Protein AF-A0A7W1NJR3-F1 (afdb_monomer)

Foldseek 3Di:
DFLVVLCQQLVHDSVVQLVLCVLQVVQADCQQPQPPHPTRDGDLSNSQLVVLVSVCVVVVHDSVVSNVCVVVVNTDLPGDCSQVPDPVSVVSNVVSVVVVVVVVVVVVVVVVVVVVVVVVVVVVVVVVVVVVVVVVVVVVVVVVVVVVVVVVVVVVVD

Radius of gyration: 32.8 Å; Cα contacts (8 Å, |Δi|>4): 112; chains: 1; bounding box: 64×31×103 Å

Secondary structure (DSSP, 8-state):
-BHHHHHHHTT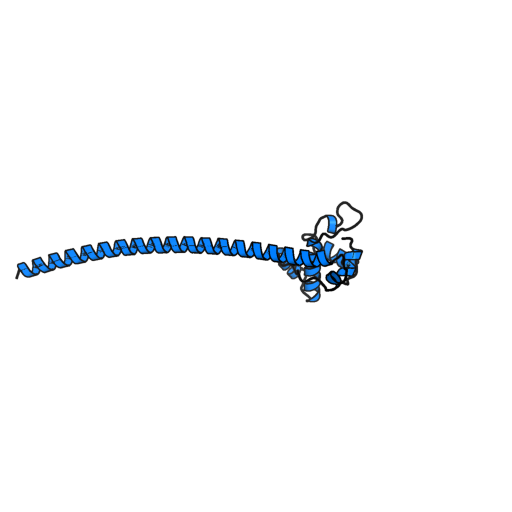S-HHHHHHHHHHTGGGS-HHHHTTTSSS-B--HHHHHHHHHHHHHHHTT--HHHHHHHHHTT-------GGGTSSTTTHHHHHHHHHHHHHHHHHHHHHHHHHHHHHHHHHHHHHHHHHHHHHHHHHHHHHHHHHHHHHHHHHHHT-

pLDDT: mean 89.85, std 10.22, range [53.59, 98.5]

Sequence (158 aa):
MKTGRVAKLFARDPKTIIKWTDTFEDFFTEEAKGVGGNQRFYSMDDLITLNTIRTLTGNRETEAVIINKLQSGYRETSLPPEFTALEGDKAIAVYAEMSQMKAEITSLREQLTNTASIVDKKDSEISGLNREIAQLNREIGKWQAMYEMLKEQNDEDK

Solvent-accessible surface area (backbone atoms only — not comparable to full-atom values): 8733 Å² total; per-residue (Å²): 77,47,53,70,57,54,15,59,46,66,76,47,55,48,67,57,53,52,49,52,47,66,76,50,41,94,72,46,54,56,44,43,71,26,62,96,49,99,60,38,36,37,55,71,69,38,49,33,48,47,42,29,52,52,54,42,51,71,71,68,52,52,70,70,57,52,50,52,39,51,72,74,63,59,69,43,59,84,71,58,69,59,38,64,72,39,91,86,33,42,63,54,54,52,46,37,52,51,52,50,53,52,52,52,53,51,53,51,51,53,52,49,53,54,50,52,54,51,48,56,51,49,56,52,49,52,54,50,52,52,52,50,51,56,49,51,54,52,51,50,52,52,53,51,53,53,50,52,54,54,50,51,53,64,62,72,77,108

Mean predicted aligned error: 9.92 Å

Structure (mmCIF, N/CA/C/O backbone):
data_AF-A0A7W1NJR3-F1
#
_entry.id   AF-A0A7W1NJR3-F1
#
loop_
_atom_site.group_PDB
_atom_site.id
_atom_site.type_symbol
_atom_site.label_atom_id
_atom_site.label_alt_id
_atom_site.label_comp_id
_atom_site.label_asym_id
_atom_site.label_entity_id
_atom_site.label_seq_id
_atom_site.pdbx_PDB_ins_code
_atom_site.Cartn_x
_atom_site.Cartn_y
_atom_site.Cartn_z
_atom_site.occupancy
_atom_site.B_iso_or_equiv
_atom_site.auth_seq_id
_atom_site.auth_comp_id
_atom_site.auth_asym_id
_atom_site.auth_atom_id
_atom_site.pdbx_PDB_model_num
ATOM 1 N N . MET A 1 1 ? 8.856 1.993 -24.013 1.00 88.31 1 MET A N 1
ATOM 2 C CA . MET A 1 1 ? 10.178 2.507 -24.444 1.00 88.31 1 MET A CA 1
ATOM 3 C C . MET A 1 1 ? 11.082 1.368 -24.879 1.00 88.31 1 MET A C 1
ATOM 5 O O . MET A 1 1 ? 11.031 0.314 -24.276 1.00 88.31 1 MET A O 1
ATOM 9 N N . LYS A 1 2 ? 11.917 1.557 -25.908 1.00 92.75 2 LYS A N 1
ATOM 10 C CA . LYS A 1 2 ? 12.850 0.509 -26.366 1.00 92.75 2 LYS A CA 1
ATOM 11 C C . LYS A 1 2 ? 14.041 0.361 -25.416 1.00 92.75 2 LYS A C 1
ATOM 13 O O . LYS A 1 2 ? 14.503 1.371 -24.881 1.00 92.75 2 LYS A O 1
ATOM 18 N N . THR A 1 3 ? 14.608 -0.845 -25.314 1.00 94.06 3 THR A N 1
ATOM 19 C CA . THR A 1 3 ? 15.773 -1.164 -24.456 1.00 94.06 3 THR A CA 1
ATOM 20 C C . THR A 1 3 ? 16.901 -0.139 -24.555 1.00 94.06 3 THR A C 1
ATOM 22 O O . THR A 1 3 ? 17.401 0.323 -23.539 1.00 94.06 3 THR A O 1
ATOM 25 N N . GLY A 1 4 ? 17.279 0.276 -25.769 1.00 91.50 4 GLY A N 1
ATOM 26 C CA . GLY A 1 4 ? 18.381 1.225 -25.963 1.00 91.50 4 GLY A CA 1
ATOM 27 C C . GLY A 1 4 ? 18.125 2.616 -25.371 1.00 91.50 4 GLY A C 1
ATOM 28 O O . GLY A 1 4 ? 19.063 3.267 -24.924 1.00 91.50 4 GLY A O 1
ATOM 29 N N . ARG A 1 5 ? 16.866 3.075 -25.328 1.00 89.62 5 ARG A N 1
ATOM 30 C CA . ARG A 1 5 ? 16.507 4.345 -24.674 1.00 89.62 5 ARG A CA 1
ATOM 31 C C . ARG A 1 5 ? 16.511 4.193 -23.156 1.00 89.62 5 ARG A C 1
ATOM 33 O O . ARG A 1 5 ? 17.077 5.035 -22.474 1.00 89.62 5 ARG A O 1
ATOM 40 N N . VAL A 1 6 ? 15.942 3.100 -22.652 1.00 91.81 6 VAL A N 1
ATOM 41 C CA . VAL A 1 6 ? 15.922 2.775 -21.216 1.00 91.81 6 VAL A CA 1
ATOM 42 C C . VAL A 1 6 ? 17.341 2.680 -20.653 1.00 91.81 6 VAL A C 1
ATOM 44 O O . VAL A 1 6 ? 17.650 3.290 -19.638 1.00 91.81 6 VAL A O 1
ATOM 47 N N . ALA A 1 7 ? 18.232 1.995 -21.365 1.00 93.62 7 ALA A N 1
ATOM 48 C CA . ALA A 1 7 ? 19.644 1.874 -21.022 1.00 93.62 7 ALA A CA 1
ATOM 49 C C . ALA A 1 7 ? 20.337 3.242 -20.875 1.00 93.62 7 ALA A C 1
ATOM 51 O O . ALA A 1 7 ? 21.038 3.476 -19.893 1.00 93.62 7 ALA A O 1
ATOM 52 N N . LYS A 1 8 ? 20.079 4.175 -21.806 1.00 90.75 8 LYS A N 1
ATOM 53 C CA . LYS A 1 8 ? 20.594 5.553 -21.730 1.00 90.75 8 LYS A CA 1
ATOM 54 C C . LYS A 1 8 ? 20.063 6.298 -20.506 1.00 90.75 8 LYS A C 1
ATOM 56 O O . LYS A 1 8 ? 20.859 6.888 -19.789 1.00 90.75 8 LYS A O 1
ATOM 61 N N . LEU A 1 9 ? 18.753 6.233 -20.260 1.00 88.25 9 LEU A N 1
ATOM 62 C CA . LEU A 1 9 ? 18.109 6.903 -19.124 1.00 88.25 9 LEU A CA 1
ATOM 63 C C . LEU A 1 9 ? 18.610 6.383 -17.769 1.00 88.25 9 LEU A C 1
ATOM 65 O O . LEU A 1 9 ? 18.698 7.139 -16.814 1.00 88.25 9 LEU A O 1
ATOM 69 N N . PHE A 1 10 ? 18.982 5.107 -17.678 1.00 90.94 10 PHE A N 1
ATOM 70 C CA . PHE A 1 10 ? 19.556 4.536 -16.457 1.00 90.94 10 PHE A CA 1
ATOM 71 C C . PHE A 1 10 ? 21.087 4.581 -16.397 1.00 90.94 10 PHE A C 1
ATOM 73 O O . PHE A 1 10 ? 21.660 4.069 -15.432 1.00 90.94 10 PHE A O 1
ATOM 80 N N . ALA A 1 11 ? 21.756 5.146 -17.409 1.00 91.38 11 ALA A N 1
ATOM 81 C CA . ALA A 1 11 ? 23.211 5.100 -17.565 1.00 91.38 11 ALA A CA 1
ATOM 82 C C . ALA A 1 11 ? 23.773 3.671 -17.381 1.00 91.38 11 ALA A C 1
ATOM 84 O O . ALA A 1 11 ? 24.696 3.415 -16.596 1.00 91.38 11 ALA A O 1
ATOM 85 N N . ARG A 1 12 ? 23.161 2.698 -18.066 1.00 93.94 12 ARG A N 1
ATOM 86 C CA . ARG A 1 12 ? 23.533 1.274 -18.035 1.00 93.94 12 ARG A CA 1
ATOM 87 C C . ARG A 1 12 ? 23.652 0.704 -19.440 1.00 93.94 12 ARG A C 1
ATOM 89 O O . ARG A 1 12 ? 23.109 1.245 -20.396 1.00 93.94 12 ARG A O 1
ATOM 96 N N . ASP A 1 13 ? 24.360 -0.415 -19.551 1.00 96.06 13 ASP A N 1
ATOM 97 C CA . ASP A 1 13 ? 24.433 -1.160 -20.803 1.00 96.06 13 ASP A CA 1
ATOM 98 C C . ASP A 1 13 ? 23.070 -1.814 -21.121 1.00 96.06 13 ASP A C 1
ATOM 100 O O . ASP A 1 13 ? 22.415 -2.329 -20.205 1.00 96.06 13 ASP A O 1
ATOM 104 N N . PRO A 1 14 ? 22.625 -1.843 -22.392 1.00 96.31 14 PRO A N 1
ATOM 105 C CA . PRO A 1 14 ? 21.394 -2.529 -22.782 1.00 96.31 14 PRO A CA 1
ATOM 106 C C . PRO A 1 14 ? 21.328 -3.996 -22.340 1.00 96.31 14 PRO A C 1
ATOM 108 O O . PRO A 1 14 ? 20.248 -4.471 -21.994 1.00 96.31 14 PRO A O 1
ATOM 111 N N . LYS A 1 15 ? 22.462 -4.708 -22.301 1.00 96.62 15 LYS A N 1
ATOM 112 C CA . LYS A 1 15 ? 22.532 -6.090 -21.809 1.00 96.62 15 LYS A CA 1
ATOM 113 C C . LYS A 1 15 ? 22.231 -6.181 -20.321 1.00 96.62 15 LYS A C 1
ATOM 115 O O . LYS A 1 15 ? 21.639 -7.164 -19.899 1.00 96.62 15 LYS A O 1
ATOM 120 N N . THR A 1 16 ? 22.600 -5.172 -19.532 1.00 96.75 16 THR A N 1
ATOM 121 C CA . THR A 1 16 ? 22.265 -5.121 -18.103 1.00 96.75 16 THR A CA 1
ATOM 122 C C . THR A 1 16 ? 20.764 -4.981 -17.903 1.00 96.75 16 THR A C 1
ATOM 124 O O . THR A 1 16 ? 20.206 -5.682 -17.068 1.00 96.75 16 THR A O 1
ATOM 127 N N . ILE A 1 17 ? 20.110 -4.125 -18.697 1.00 97.38 17 ILE A N 1
ATOM 128 C CA . ILE A 1 17 ? 18.650 -3.974 -18.654 1.00 97.38 17 ILE A CA 1
ATOM 129 C C . ILE A 1 17 ? 17.975 -5.304 -18.994 1.00 97.38 17 ILE A C 1
ATOM 131 O O . ILE A 1 17 ? 17.160 -5.773 -18.213 1.00 97.38 17 ILE A O 1
ATOM 135 N N . ILE A 1 18 ? 18.381 -5.948 -20.095 1.00 96.31 18 ILE A N 1
ATOM 136 C CA . ILE A 1 18 ? 17.841 -7.256 -20.504 1.00 96.31 18 ILE A CA 1
ATOM 137 C C . ILE A 1 18 ? 18.068 -8.302 -19.412 1.00 96.31 18 ILE A C 1
ATOM 139 O O . ILE A 1 18 ? 17.129 -8.982 -19.023 1.00 96.31 18 ILE A O 1
ATOM 143 N N . LYS A 1 19 ? 19.290 -8.382 -18.871 1.00 97.31 19 LYS A N 1
ATOM 144 C CA . LYS A 1 19 ? 19.622 -9.324 -17.801 1.00 97.31 19 LYS A CA 1
ATOM 145 C C . LYS A 1 19 ? 18.703 -9.138 -16.599 1.00 97.31 19 LYS A C 1
ATOM 147 O O . LYS A 1 19 ? 18.173 -10.119 -16.105 1.00 97.31 19 LYS A O 1
ATOM 152 N N . TRP A 1 20 ? 18.512 -7.908 -16.127 1.00 97.69 20 TRP A N 1
ATOM 153 C CA . TRP A 1 20 ? 17.601 -7.654 -15.012 1.00 97.69 20 TRP A CA 1
ATOM 154 C C . TRP A 1 20 ? 16.161 -8.024 -15.352 1.00 97.69 20 TRP A C 1
ATOM 156 O O . TRP A 1 20 ? 15.493 -8.632 -14.528 1.00 97.69 20 TRP A O 1
ATOM 166 N N . THR A 1 21 ? 15.693 -7.713 -16.556 1.00 97.19 21 THR A N 1
ATOM 167 C CA . THR A 1 21 ? 14.345 -8.097 -16.982 1.00 97.19 21 THR A CA 1
ATOM 168 C C . THR A 1 21 ? 14.148 -9.606 -17.007 1.00 97.19 21 THR A C 1
ATOM 170 O O . THR A 1 21 ? 13.095 -10.065 -16.595 1.00 97.19 21 THR A O 1
ATOM 173 N N . ASP A 1 22 ? 15.157 -10.367 -17.423 1.00 96.50 22 ASP A N 1
ATOM 174 C CA . ASP A 1 22 ? 15.084 -11.831 -17.460 1.00 96.50 22 ASP A CA 1
ATOM 175 C C . ASP A 1 22 ? 15.235 -12.450 -16.062 1.00 96.50 22 ASP A C 1
ATOM 177 O O . ASP A 1 22 ? 14.571 -13.423 -15.736 1.00 96.50 22 ASP A O 1
ATOM 181 N N . THR A 1 23 ? 16.095 -11.887 -15.207 1.00 96.62 23 THR A N 1
ATOM 182 C CA . THR A 1 23 ? 16.281 -12.368 -13.826 1.00 96.62 23 THR A CA 1
ATOM 183 C C . THR A 1 23 ? 15.052 -12.112 -12.952 1.00 96.62 23 THR A C 1
ATOM 185 O O . THR A 1 23 ? 14.731 -12.918 -12.089 1.00 96.62 23 THR A O 1
ATOM 188 N N . PHE A 1 24 ? 14.360 -10.994 -13.165 1.00 97.06 24 PHE A N 1
ATOM 189 C CA . PHE A 1 24 ? 13.223 -10.562 -12.352 1.00 97.06 24 PHE A CA 1
ATOM 190 C C . PHE A 1 24 ? 11.916 -10.573 -13.162 1.00 97.06 24 PHE A C 1
ATOM 192 O O . PHE A 1 24 ? 11.073 -9.695 -12.979 1.00 97.06 24 PHE A O 1
ATOM 199 N N . GLU A 1 25 ? 11.763 -11.531 -14.081 1.00 96.19 25 GLU A N 1
ATOM 200 C CA . GLU A 1 25 ? 10.714 -11.538 -15.114 1.00 96.19 25 GLU A CA 1
ATOM 201 C C . GLU A 1 25 ? 9.279 -11.448 -14.575 1.00 96.19 25 GLU A C 1
ATOM 203 O O . GLU A 1 25 ? 8.435 -10.805 -15.199 1.00 96.19 25 GLU A O 1
ATOM 208 N N . ASP A 1 26 ? 9.021 -11.993 -13.384 1.00 95.94 26 ASP A N 1
ATOM 209 C CA . ASP A 1 26 ? 7.713 -11.958 -12.714 1.00 95.94 26 ASP A CA 1
ATOM 210 C C . ASP A 1 26 ? 7.197 -10.536 -12.442 1.00 95.94 26 ASP A C 1
ATOM 212 O O . ASP A 1 26 ? 6.001 -10.325 -12.239 1.00 95.94 26 ASP A O 1
ATOM 216 N N . PHE A 1 27 ? 8.090 -9.545 -12.428 1.00 96.50 27 PHE A N 1
ATOM 217 C CA . PHE A 1 27 ? 7.764 -8.150 -12.125 1.00 96.50 27 PHE A CA 1
ATOM 218 C C . PHE A 1 27 ? 7.684 -7.260 -13.370 1.00 96.50 27 PHE A C 1
ATOM 220 O O . PHE A 1 27 ? 7.576 -6.037 -13.232 1.00 96.50 27 PHE A O 1
ATOM 227 N N . PHE A 1 28 ? 7.759 -7.853 -14.565 1.00 96.62 28 PHE A N 1
ATOM 228 C CA . PHE A 1 28 ? 7.762 -7.152 -15.845 1.00 96.62 28 PHE A CA 1
ATOM 229 C C . PHE A 1 28 ? 6.574 -7.536 -16.725 1.00 96.62 28 PHE A C 1
ATOM 231 O O . PHE A 1 28 ? 6.095 -8.671 -16.721 1.00 96.62 28 PHE A O 1
ATOM 238 N N . THR A 1 29 ? 6.131 -6.577 -17.535 1.00 94.75 29 THR A N 1
ATOM 239 C CA . THR A 1 29 ? 5.117 -6.804 -18.574 1.00 94.75 29 THR A CA 1
ATOM 240 C C . THR A 1 29 ? 5.604 -7.784 -19.650 1.00 94.75 29 THR A C 1
ATOM 242 O O . THR A 1 29 ? 6.807 -7.943 -19.882 1.00 94.75 29 THR A O 1
ATOM 245 N N . GLU A 1 30 ? 4.677 -8.442 -20.353 1.00 94.25 30 GLU A N 1
ATOM 246 C CA . GLU A 1 30 ? 5.005 -9.355 -21.464 1.00 94.25 30 GLU A CA 1
ATOM 247 C C . GLU A 1 30 ? 5.806 -8.650 -22.570 1.00 94.25 30 GLU A C 1
ATOM 249 O O . GLU A 1 30 ? 6.765 -9.196 -23.125 1.00 94.25 30 GLU A O 1
ATOM 254 N N . GLU A 1 31 ? 5.481 -7.387 -22.836 1.00 93.62 31 GLU A N 1
ATOM 255 C CA . GLU A 1 31 ? 6.163 -6.546 -23.811 1.00 93.62 31 GLU A CA 1
ATOM 256 C C . GLU A 1 31 ? 7.605 -6.224 -23.396 1.00 93.62 31 GLU A C 1
ATOM 258 O O . GLU A 1 31 ? 8.505 -6.188 -24.247 1.00 93.62 31 GLU A O 1
ATOM 263 N N . ALA A 1 32 ? 7.859 -6.019 -22.100 1.00 95.06 32 ALA A N 1
ATOM 264 C CA . ALA A 1 32 ? 9.204 -5.806 -21.569 1.00 95.06 32 ALA A CA 1
ATOM 265 C C . ALA A 1 32 ? 10.044 -7.090 -21.635 1.00 95.06 32 ALA A C 1
ATOM 267 O O . ALA A 1 32 ? 11.237 -7.039 -21.957 1.00 95.06 32 ALA A O 1
ATOM 268 N N . LYS A 1 33 ? 9.412 -8.247 -21.423 1.00 94.81 33 LYS A N 1
ATOM 269 C CA . LYS A 1 33 ? 10.022 -9.571 -21.621 1.00 94.81 33 LYS A CA 1
ATOM 270 C C . LYS A 1 33 ? 10.293 -9.880 -23.098 1.00 94.81 33 LYS A C 1
ATOM 272 O O . LYS A 1 33 ? 11.160 -10.689 -23.418 1.00 94.81 33 LYS A O 1
ATOM 277 N N . GLY A 1 34 ? 9.631 -9.172 -24.014 1.00 91.12 34 GLY A N 1
ATOM 278 C CA . GLY A 1 34 ? 9.760 -9.386 -25.457 1.00 91.12 34 GLY A CA 1
ATOM 279 C C . GLY A 1 34 ? 8.965 -10.595 -25.942 1.00 91.12 34 GLY A C 1
ATOM 280 O O . GLY A 1 34 ? 9.273 -11.157 -26.992 1.00 91.12 34 GLY A O 1
ATOM 281 N N . VAL A 1 35 ? 7.949 -11.007 -25.183 1.00 86.12 35 VAL A N 1
ATOM 282 C CA . VAL A 1 35 ? 7.053 -12.092 -25.570 1.00 86.12 35 VAL A CA 1
ATOM 283 C C . VAL A 1 35 ? 6.169 -11.599 -26.718 1.00 86.12 35 VAL A C 1
ATOM 285 O O . VAL A 1 35 ? 5.537 -10.550 -26.633 1.00 86.12 35 VAL A O 1
ATOM 288 N N . GLY A 1 36 ? 6.161 -12.332 -27.835 1.00 74.94 36 GLY A N 1
ATOM 289 C CA . GLY A 1 36 ? 5.335 -12.004 -29.004 1.00 74.94 36 GLY A CA 1
ATOM 290 C C . GLY A 1 36 ? 5.917 -10.968 -29.978 1.00 74.94 36 GLY A C 1
ATOM 291 O O . GLY A 1 36 ? 5.220 -10.568 -30.909 1.00 74.94 36 GLY A O 1
ATOM 292 N N . GLY A 1 37 ? 7.183 -10.552 -29.836 1.00 78.88 37 GLY A N 1
ATOM 293 C CA . GLY A 1 37 ? 7.816 -9.627 -30.784 1.00 78.88 37 GLY A CA 1
ATOM 294 C C . GLY A 1 37 ? 9.348 -9.642 -30.781 1.00 78.88 37 GLY A C 1
ATOM 295 O O . GLY A 1 37 ? 9.988 -10.106 -29.849 1.00 78.88 37 GLY A O 1
ATOM 296 N N . ASN A 1 38 ? 9.964 -9.076 -31.827 1.00 77.50 38 ASN A N 1
ATOM 297 C CA . ASN A 1 38 ? 11.433 -9.008 -31.958 1.00 77.50 38 ASN A CA 1
ATOM 298 C C . ASN A 1 38 ? 12.089 -7.898 -31.111 1.00 77.50 38 ASN A C 1
ATOM 300 O O . ASN A 1 38 ? 13.311 -7.749 -31.127 1.00 77.50 38 ASN A O 1
ATOM 304 N N . GLN A 1 39 ? 11.306 -7.054 -30.434 1.00 86.69 39 GLN A N 1
ATOM 305 C CA . GLN A 1 39 ? 11.810 -5.922 -29.653 1.00 86.69 39 GLN A CA 1
ATOM 306 C C . GLN A 1 39 ? 11.114 -5.857 -28.298 1.00 86.69 39 GLN A C 1
ATOM 308 O O . GLN A 1 39 ? 9.900 -6.009 -28.218 1.00 86.69 39 GLN A O 1
ATOM 313 N N . ARG A 1 40 ? 11.896 -5.557 -27.256 1.00 94.19 40 ARG A N 1
ATOM 314 C CA . ARG A 1 40 ? 11.393 -5.309 -25.902 1.00 94.19 40 ARG A CA 1
ATOM 315 C C . ARG A 1 40 ? 10.921 -3.872 -25.757 1.00 94.19 40 ARG A C 1
ATOM 317 O O . ARG A 1 40 ? 11.636 -2.931 -26.139 1.00 94.19 40 ARG A O 1
ATOM 324 N N . PHE A 1 41 ? 9.743 -3.713 -25.170 1.00 93.56 41 PHE A N 1
ATOM 325 C CA . PHE A 1 41 ? 9.140 -2.422 -24.886 1.00 93.56 41 PHE A CA 1
ATOM 326 C C . PHE A 1 41 ? 8.794 -2.311 -23.407 1.00 93.56 41 PHE A C 1
ATOM 328 O O . PHE A 1 41 ? 7.922 -2.996 -22.907 1.00 93.56 41 PHE A O 1
ATOM 335 N N . TYR A 1 42 ? 9.459 -1.380 -22.733 1.00 93.31 42 TYR A N 1
ATOM 336 C CA . TYR A 1 42 ? 9.271 -1.102 -21.316 1.00 93.31 42 TYR A CA 1
ATOM 337 C C . TYR A 1 42 ? 8.186 -0.050 -21.127 1.00 93.31 42 TYR A C 1
ATOM 339 O O . TYR A 1 42 ? 8.327 1.080 -21.615 1.00 93.31 42 TYR A O 1
ATOM 347 N N . SER A 1 43 ? 7.106 -0.416 -20.453 1.00 90.50 43 SER A N 1
ATOM 348 C CA . SER A 1 43 ? 6.138 0.535 -19.922 1.00 90.50 43 SER A CA 1
ATOM 349 C C . SER A 1 43 ? 6.773 1.381 -18.818 1.00 90.50 43 SER A C 1
ATOM 351 O O . SER A 1 43 ? 7.944 1.221 -18.479 1.00 90.50 43 SER A O 1
ATOM 353 N N . MET A 1 44 ? 6.004 2.313 -18.270 1.00 82.31 44 MET A N 1
ATOM 354 C CA . MET A 1 44 ? 6.486 3.160 -17.192 1.00 82.31 44 MET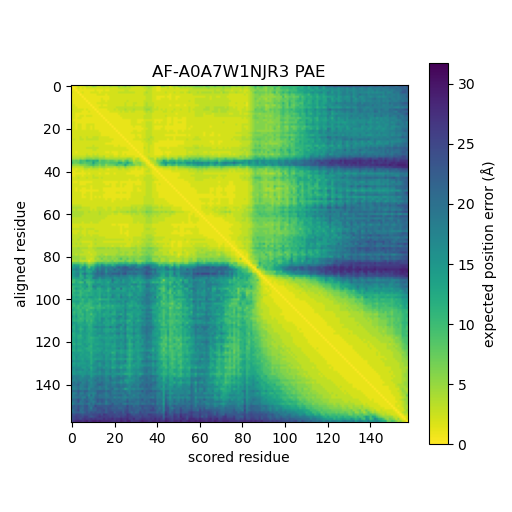 A CA 1
ATOM 355 C C . MET A 1 44 ? 6.673 2.389 -15.879 1.00 82.31 44 MET A C 1
ATOM 357 O O . MET A 1 44 ? 7.691 2.556 -15.210 1.00 82.31 44 MET A O 1
ATOM 361 N N . ASP A 1 45 ? 5.753 1.480 -15.563 1.00 86.94 45 ASP A N 1
ATOM 362 C CA . ASP A 1 45 ? 5.859 0.625 -14.379 1.00 86.94 45 ASP A CA 1
ATOM 363 C C . ASP A 1 45 ? 7.103 -0.270 -14.453 1.00 86.94 45 ASP A C 1
ATOM 365 O O . ASP A 1 45 ? 7.826 -0.415 -13.467 1.00 86.94 45 ASP A O 1
ATOM 369 N N . ASP A 1 46 ? 7.444 -0.756 -15.652 1.00 93.75 46 ASP A N 1
ATOM 370 C CA . ASP A 1 46 ? 8.685 -1.502 -15.874 1.00 93.75 46 ASP A CA 1
ATOM 371 C C . ASP A 1 46 ? 9.934 -0.652 -15.580 1.00 93.75 46 ASP A C 1
ATOM 373 O O . ASP A 1 46 ? 10.939 -1.168 -15.091 1.00 93.75 46 ASP A O 1
ATOM 377 N N . LEU A 1 47 ? 9.902 0.662 -15.844 1.00 91.56 47 LEU A N 1
ATOM 378 C CA . LEU A 1 47 ? 11.020 1.542 -15.487 1.00 91.56 47 LEU A CA 1
ATOM 379 C C . LEU A 1 47 ? 11.155 1.699 -13.980 1.00 91.56 47 LEU A C 1
ATOM 381 O O . LEU A 1 47 ? 12.275 1.746 -13.482 1.00 91.56 47 LEU A O 1
ATOM 385 N N . ILE A 1 48 ? 10.045 1.779 -13.251 1.00 90.44 48 ILE A N 1
ATOM 386 C CA . ILE A 1 48 ? 10.072 1.872 -11.791 1.00 90.44 48 ILE A CA 1
ATOM 387 C C . ILE A 1 48 ? 10.611 0.567 -11.193 1.00 90.44 48 ILE A C 1
ATOM 389 O O . ILE A 1 48 ? 11.470 0.600 -10.305 1.00 90.44 48 ILE A O 1
ATOM 393 N N . THR A 1 49 ? 10.208 -0.587 -11.731 1.00 94.50 49 THR A N 1
ATOM 394 C CA . THR A 1 49 ? 10.798 -1.886 -11.377 1.00 94.50 49 THR A CA 1
ATOM 395 C C . THR A 1 49 ? 12.305 -1.902 -11.665 1.00 94.50 49 THR A C 1
ATOM 397 O O . THR A 1 49 ? 13.096 -2.224 -10.776 1.00 94.50 49 THR A O 1
ATOM 400 N N . LEU A 1 50 ? 12.739 -1.460 -12.853 1.00 95.81 50 LEU A N 1
ATOM 401 C CA . LEU A 1 50 ? 14.165 -1.348 -13.196 1.00 95.81 50 LEU A CA 1
ATOM 402 C C . LEU A 1 50 ? 14.923 -0.391 -12.278 1.00 95.81 50 LEU A C 1
ATOM 404 O O . LEU A 1 50 ? 16.051 -0.694 -11.894 1.00 95.81 50 LEU A O 1
ATOM 408 N N . ASN A 1 51 ? 14.333 0.745 -11.908 1.00 93.62 51 ASN A N 1
ATOM 409 C CA . ASN A 1 51 ? 14.962 1.696 -11.000 1.00 93.62 51 ASN A CA 1
ATOM 410 C C . ASN A 1 51 ? 15.150 1.087 -9.609 1.00 93.62 51 ASN A C 1
ATOM 412 O O . ASN A 1 51 ? 16.222 1.210 -9.021 1.00 93.62 51 ASN A O 1
ATOM 416 N N . THR A 1 52 ? 14.144 0.356 -9.130 1.00 94.81 52 THR A N 1
ATOM 417 C CA . THR A 1 52 ? 14.202 -0.382 -7.864 1.00 94.81 52 THR A CA 1
ATOM 418 C C . THR A 1 52 ? 15.342 -1.396 -7.877 1.00 94.81 52 THR A C 1
ATOM 420 O O . THR A 1 52 ? 16.197 -1.380 -6.990 1.00 94.81 52 THR A O 1
ATOM 423 N N . ILE A 1 53 ? 15.424 -2.219 -8.927 1.00 96.62 53 ILE A N 1
ATOM 424 C CA . ILE A 1 53 ? 16.508 -3.195 -9.100 1.00 96.62 53 ILE A CA 1
ATOM 425 C C . ILE A 1 53 ? 17.861 -2.481 -9.172 1.00 96.62 53 ILE A C 1
ATOM 427 O O . ILE A 1 53 ? 18.805 -2.866 -8.483 1.00 96.62 53 ILE A O 1
ATOM 431 N N . ARG A 1 54 ? 17.974 -1.406 -9.958 1.00 95.56 54 ARG A N 1
ATOM 432 C CA . ARG A 1 54 ? 19.209 -0.625 -10.112 1.00 95.56 54 ARG A CA 1
ATOM 433 C C . ARG A 1 54 ? 19.714 -0.082 -8.778 1.00 95.56 54 ARG A C 1
ATOM 435 O O . ARG A 1 54 ? 20.909 -0.175 -8.503 1.00 95.56 54 ARG A O 1
ATOM 442 N N . THR A 1 55 ? 18.832 0.494 -7.970 1.00 94.88 55 THR A N 1
ATOM 443 C CA . THR A 1 55 ? 19.196 1.083 -6.677 1.00 94.88 55 THR A CA 1
ATOM 444 C C . THR A 1 55 ? 19.621 0.002 -5.688 1.00 94.88 55 THR A C 1
ATOM 446 O O . THR A 1 55 ? 20.691 0.104 -5.090 1.00 94.88 55 THR A O 1
ATOM 449 N N . LEU A 1 56 ? 18.850 -1.080 -5.566 1.00 95.38 56 LEU A N 1
ATOM 450 C CA . LEU A 1 56 ? 19.160 -2.164 -4.630 1.00 95.38 56 LEU A CA 1
ATOM 451 C C . LEU A 1 56 ? 20.432 -2.929 -5.028 1.00 95.38 56 LEU A C 1
ATOM 453 O O . LEU A 1 56 ? 21.276 -3.207 -4.178 1.00 95.38 56 LEU A O 1
ATOM 457 N N . THR A 1 57 ? 20.635 -3.188 -6.322 1.00 94.00 57 THR A N 1
ATOM 458 C CA . THR A 1 57 ? 21.893 -3.776 -6.816 1.00 94.00 57 THR A CA 1
ATOM 459 C C . THR A 1 57 ? 23.086 -2.846 -6.589 1.00 94.00 57 THR A C 1
ATOM 461 O O . THR A 1 57 ? 24.161 -3.316 -6.219 1.00 94.00 57 THR A O 1
ATOM 464 N N . GLY A 1 58 ? 22.910 -1.527 -6.740 1.00 92.25 58 GLY A N 1
ATOM 465 C CA . GLY A 1 58 ? 23.923 -0.526 -6.387 1.00 92.25 58 GLY A CA 1
ATOM 466 C C . GLY A 1 58 ? 24.307 -0.558 -4.904 1.00 92.25 58 GLY A C 1
ATOM 467 O O . GLY A 1 58 ? 25.484 -0.418 -4.570 1.00 92.25 58 GLY A O 1
ATOM 468 N N . ASN A 1 59 ? 23.339 -0.850 -4.035 1.00 94.25 59 ASN A N 1
ATOM 469 C CA . ASN A 1 59 ? 23.531 -1.037 -2.596 1.00 94.25 59 ASN A CA 1
ATOM 470 C C . ASN A 1 59 ? 24.083 -2.425 -2.221 1.00 94.25 59 ASN A C 1
ATOM 472 O O . ASN A 1 59 ? 24.234 -2.719 -1.039 1.00 94.25 59 ASN A O 1
ATOM 476 N N . ARG A 1 60 ? 24.426 -3.262 -3.213 1.00 94.62 60 ARG A N 1
ATOM 477 C CA . ARG A 1 60 ? 24.932 -4.636 -3.042 1.00 94.62 60 ARG A CA 1
ATOM 478 C C . ARG A 1 60 ? 23.945 -5.583 -2.351 1.00 94.62 60 ARG A C 1
ATOM 480 O O . ARG A 1 60 ? 24.365 -6.559 -1.733 1.00 94.62 60 ARG A O 1
ATOM 487 N N . GLU A 1 61 ? 22.649 -5.318 -2.478 1.00 95.38 61 GLU A N 1
ATOM 488 C CA . GLU A 1 61 ? 21.612 -6.237 -2.013 1.00 95.38 61 GLU A CA 1
ATOM 489 C C . GLU A 1 61 ? 21.629 -7.526 -2.841 1.00 95.38 61 GLU A C 1
ATOM 491 O O . GLU A 1 61 ? 21.920 -7.518 -4.043 1.00 95.38 61 GLU A O 1
ATOM 496 N N . THR A 1 62 ? 21.310 -8.648 -2.198 1.00 96.62 62 THR A N 1
ATOM 497 C CA . THR A 1 62 ? 21.209 -9.939 -2.890 1.00 96.62 62 THR A CA 1
ATOM 498 C C . THR A 1 62 ? 19.922 -10.026 -3.706 1.00 96.62 62 THR A C 1
ATOM 500 O O . THR A 1 62 ? 18.927 -9.370 -3.400 1.00 96.62 62 THR A O 1
ATOM 503 N N . GLU A 1 63 ? 19.911 -10.887 -4.722 1.00 94.69 63 GLU A N 1
ATOM 504 C CA . GLU A 1 63 ? 18.738 -11.123 -5.571 1.00 94.69 63 GLU A CA 1
ATOM 505 C C . GLU A 1 63 ? 17.491 -11.505 -4.761 1.00 94.69 63 GLU A C 1
ATOM 507 O O . GLU A 1 63 ? 16.425 -10.932 -4.964 1.00 94.69 63 GLU A O 1
ATOM 512 N N . ALA A 1 64 ? 17.646 -12.379 -3.762 1.00 96.12 64 ALA A N 1
ATOM 513 C CA . ALA A 1 64 ? 16.556 -12.774 -2.873 1.00 96.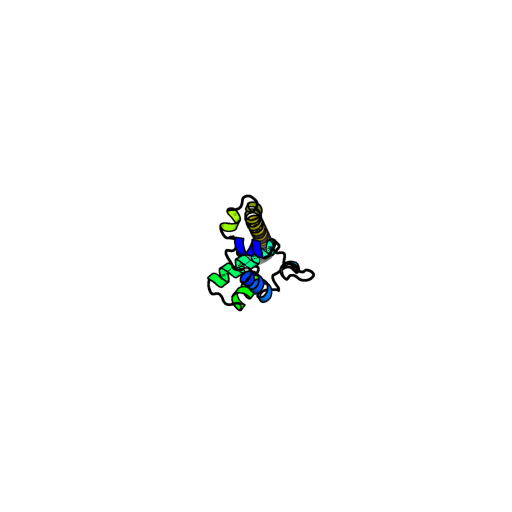12 64 ALA A CA 1
ATOM 514 C C . ALA A 1 64 ? 15.963 -11.583 -2.098 1.00 96.12 64 ALA A C 1
ATOM 516 O O . ALA A 1 64 ? 14.749 -11.495 -1.918 1.00 96.12 64 ALA A O 1
ATOM 517 N N . VAL A 1 65 ? 16.799 -10.636 -1.655 1.00 96.06 65 VAL A N 1
ATOM 518 C CA . VAL A 1 65 ? 16.322 -9.415 -0.986 1.00 96.06 65 VAL A CA 1
ATOM 519 C C . VAL A 1 65 ? 15.579 -8.512 -1.968 1.00 96.06 65 VAL A C 1
ATOM 521 O O . VAL A 1 65 ? 14.536 -7.959 -1.619 1.00 96.06 65 VAL A O 1
ATOM 524 N N . ILE A 1 66 ? 16.078 -8.388 -3.199 1.00 96.44 66 ILE A N 1
ATOM 525 C CA . ILE A 1 66 ? 15.429 -7.597 -4.251 1.00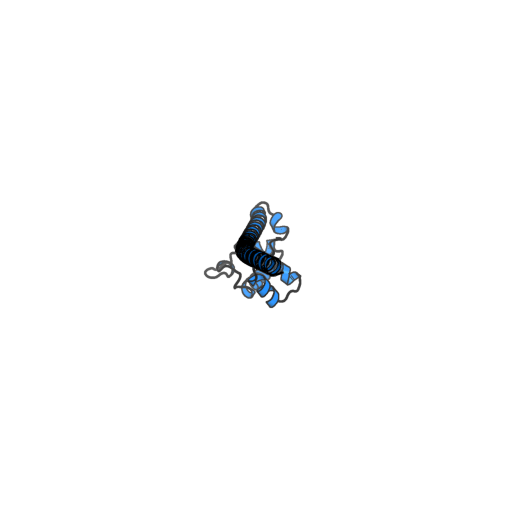 96.44 66 ILE A CA 1
ATOM 526 C C . ILE A 1 66 ? 14.045 -8.169 -4.572 1.00 96.44 66 ILE A C 1
ATOM 528 O O . ILE A 1 66 ? 13.076 -7.413 -4.579 1.00 96.44 66 ILE A O 1
ATOM 532 N N . ILE A 1 67 ? 13.935 -9.489 -4.752 1.00 96.12 67 ILE A N 1
ATOM 533 C CA . ILE A 1 67 ? 12.660 -10.184 -4.986 1.00 96.12 67 ILE A CA 1
ATOM 534 C C . ILE A 1 67 ? 11.687 -9.913 -3.837 1.00 96.12 67 ILE A C 1
ATOM 536 O O . ILE A 1 67 ? 10.574 -9.460 -4.084 1.00 96.12 67 ILE A O 1
ATOM 540 N N . ASN A 1 68 ? 12.117 -10.099 -2.585 1.00 95.62 68 ASN A N 1
ATOM 541 C CA . ASN A 1 68 ? 11.262 -9.858 -1.419 1.00 95.62 68 ASN A CA 1
ATOM 542 C C . ASN A 1 68 ? 10.747 -8.412 -1.358 1.00 95.62 68 ASN A C 1
ATOM 544 O O . ASN A 1 68 ? 9.573 -8.183 -1.070 1.00 95.62 68 ASN A O 1
ATOM 548 N N . LYS A 1 69 ? 11.600 -7.424 -1.658 1.00 93.69 69 LYS A N 1
ATOM 549 C CA . LYS A 1 69 ? 11.176 -6.017 -1.718 1.00 93.69 69 LYS A CA 1
ATOM 550 C C . LYS A 1 69 ? 10.198 -5.765 -2.866 1.00 93.69 69 LYS A C 1
ATOM 552 O O . LYS A 1 69 ? 9.208 -5.063 -2.688 1.00 93.69 69 LYS A O 1
ATOM 557 N N . LEU A 1 70 ? 10.430 -6.347 -4.039 1.00 93.38 70 LEU A N 1
ATOM 558 C CA . LEU A 1 70 ? 9.502 -6.199 -5.159 1.00 93.38 70 LEU A CA 1
ATOM 559 C C . LEU A 1 70 ? 8.141 -6.853 -4.863 1.00 93.38 70 LEU A C 1
ATOM 561 O O . LEU A 1 70 ? 7.109 -6.259 -5.187 1.00 93.38 70 LEU A O 1
ATOM 565 N N . GLN A 1 71 ? 8.125 -8.008 -4.194 1.00 92.88 71 GLN A N 1
ATOM 566 C CA . GLN A 1 71 ? 6.908 -8.710 -3.765 1.00 92.88 71 GLN A CA 1
ATOM 567 C C . GLN A 1 71 ? 6.135 -7.960 -2.680 1.00 92.88 71 GLN A C 1
ATOM 569 O O . GLN A 1 71 ? 4.909 -7.962 -2.707 1.00 92.88 71 GLN A O 1
ATOM 574 N N . SER A 1 72 ? 6.821 -7.267 -1.764 1.00 89.25 72 SER A N 1
ATOM 575 C CA . SER A 1 72 ? 6.154 -6.434 -0.753 1.00 89.25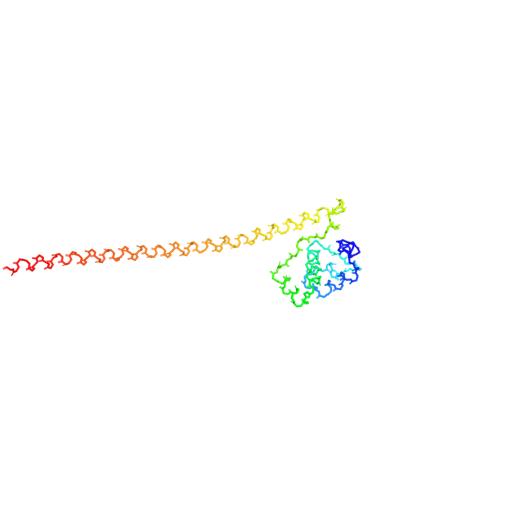 72 SER A CA 1
ATOM 576 C C . SER A 1 72 ? 5.524 -5.160 -1.327 1.00 89.25 72 SER A C 1
ATOM 578 O O . SER A 1 72 ? 4.900 -4.398 -0.592 1.00 89.25 72 SER A O 1
ATOM 580 N N . GLY A 1 73 ? 5.700 -4.907 -2.628 1.00 86.19 73 GLY A N 1
ATOM 581 C CA . GLY A 1 73 ? 5.230 -3.697 -3.294 1.00 86.19 73 GLY A CA 1
ATOM 582 C C . GLY A 1 73 ? 6.182 -2.509 -3.159 1.00 86.19 73 GLY A C 1
ATOM 583 O O . GLY A 1 73 ? 5.861 -1.431 -3.654 1.00 86.19 73 GLY A O 1
ATOM 584 N N . TYR A 1 74 ? 7.365 -2.674 -2.551 1.00 88.88 74 TYR A N 1
ATOM 585 C CA . TYR A 1 74 ? 8.355 -1.600 -2.507 1.00 88.88 74 TYR A CA 1
ATOM 586 C C . TYR A 1 74 ? 8.822 -1.249 -3.923 1.00 88.88 74 TYR A C 1
ATOM 588 O O . TYR A 1 74 ? 9.170 -2.123 -4.725 1.00 88.88 74 TYR A O 1
ATOM 596 N N . ARG A 1 75 ? 8.825 0.047 -4.230 1.00 89.31 75 ARG A N 1
ATOM 597 C CA . ARG A 1 75 ? 9.242 0.603 -5.514 1.00 89.31 75 ARG A CA 1
ATOM 598 C C . ARG A 1 75 ? 10.056 1.867 -5.266 1.00 89.31 75 ARG A C 1
ATOM 600 O O . ARG A 1 75 ? 9.605 2.760 -4.559 1.00 89.31 75 ARG A O 1
ATOM 607 N N . GLU A 1 76 ? 11.248 1.932 -5.849 1.00 88.44 76 GLU A N 1
ATOM 608 C CA . GLU A 1 76 ? 12.075 3.136 -5.850 1.00 88.44 76 GLU A CA 1
ATOM 609 C C . GLU A 1 76 ? 11.585 4.076 -6.952 1.00 88.44 76 GLU A C 1
ATOM 611 O O . GLU A 1 76 ? 11.848 3.872 -8.142 1.00 88.44 76 GLU A O 1
ATOM 616 N N . THR A 1 77 ? 10.841 5.097 -6.550 1.00 82.19 77 THR A N 1
ATOM 617 C CA . THR A 1 77 ? 10.226 6.084 -7.443 1.00 82.19 77 THR A CA 1
ATOM 618 C C . THR A 1 77 ? 11.138 7.275 -7.714 1.00 82.19 77 THR A C 1
ATOM 620 O O . THR A 1 77 ? 10.890 8.012 -8.668 1.00 82.19 77 THR A O 1
ATOM 623 N N . SER A 1 78 ? 12.228 7.434 -6.951 1.00 83.00 78 SER A N 1
ATOM 624 C CA . SER A 1 78 ? 13.231 8.469 -7.195 1.00 83.00 78 SER A CA 1
ATOM 625 C C . SER A 1 78 ? 14.064 8.117 -8.426 1.00 83.00 78 SER A C 1
ATOM 627 O O . SER A 1 78 ? 15.020 7.331 -8.377 1.00 83.00 78 SER A O 1
ATOM 629 N N . LEU A 1 79 ? 13.644 8.645 -9.575 1.00 82.69 79 LEU A N 1
ATOM 630 C CA . LEU A 1 79 ? 14.292 8.390 -10.855 1.00 82.69 79 LEU A CA 1
ATOM 631 C C . LEU A 1 79 ? 15.627 9.146 -10.980 1.00 82.69 79 LEU A C 1
ATOM 633 O O . LEU A 1 79 ? 15.777 10.243 -10.438 1.00 82.69 79 LEU A O 1
ATOM 637 N N . PRO A 1 80 ? 16.596 8.591 -11.730 1.00 83.56 80 PRO A N 1
ATOM 638 C CA . PRO A 1 80 ? 17.845 9.279 -12.038 1.00 83.56 80 PRO A CA 1
ATOM 639 C C . PRO A 1 80 ? 17.633 10.652 -12.713 1.00 83.56 80 PRO A C 1
ATOM 641 O O . PRO A 1 80 ? 16.678 10.808 -13.480 1.00 83.56 80 PRO A O 1
ATOM 644 N N . PRO A 1 81 ? 18.534 11.634 -12.509 1.00 78.56 81 PRO A N 1
ATOM 645 C CA . PRO A 1 81 ? 18.445 12.964 -13.130 1.00 78.56 81 PRO A CA 1
ATOM 646 C C . PRO A 1 81 ? 18.368 12.948 -14.663 1.00 78.56 81 PRO A C 1
ATOM 648 O O . PRO A 1 81 ? 17.826 13.858 -15.283 1.00 78.56 81 PRO A O 1
ATOM 651 N N . GLU A 1 82 ? 18.872 11.898 -15.303 1.00 81.50 82 GLU A N 1
ATOM 652 C CA . GLU A 1 82 ? 18.805 11.696 -16.749 1.00 81.50 82 GLU A CA 1
ATOM 653 C C . GLU A 1 82 ? 17.357 11.664 -17.275 1.00 81.50 82 GLU A C 1
ATOM 655 O O . GLU A 1 82 ? 17.123 11.979 -18.443 1.00 81.50 82 GLU A O 1
ATOM 660 N N . PHE A 1 83 ? 16.377 11.351 -16.418 1.00 75.38 83 PHE A N 1
ATOM 661 C CA . PHE A 1 83 ? 14.949 11.386 -16.746 1.00 75.38 83 PHE A CA 1
ATOM 662 C C . PHE A 1 83 ? 14.358 12.800 -16.787 1.00 75.38 83 PHE A C 1
ATOM 664 O O . PHE A 1 83 ? 13.340 13.013 -17.442 1.00 75.38 83 PHE A O 1
ATOM 671 N N . THR A 1 84 ? 14.980 13.777 -16.125 1.00 66.81 84 THR A N 1
ATOM 672 C CA . THR A 1 84 ? 14.510 15.173 -16.100 1.00 66.81 84 THR A CA 1
ATOM 673 C C . THR A 1 84 ? 15.248 16.064 -17.104 1.00 66.81 84 THR A C 1
ATOM 675 O O . THR A 1 84 ? 14.764 17.148 -17.435 1.00 66.81 84 THR A O 1
ATOM 678 N N . ALA A 1 85 ? 16.383 15.596 -17.636 1.00 63.72 85 ALA A N 1
ATOM 679 C CA . ALA A 1 85 ? 17.241 16.335 -18.564 1.00 63.72 85 ALA A CA 1
ATOM 680 C C . ALA A 1 85 ? 16.711 16.414 -20.012 1.00 63.72 85 ALA A C 1
ATOM 682 O O . ALA A 1 85 ? 17.146 17.275 -20.776 1.00 63.72 85 ALA A O 1
ATOM 683 N N . LEU A 1 86 ? 15.783 15.541 -20.413 1.00 58.78 86 LEU A N 1
ATOM 684 C CA . LEU A 1 86 ? 15.200 15.531 -21.758 1.00 58.78 86 LEU A CA 1
ATOM 685 C C . LEU A 1 86 ? 13.796 16.150 -21.721 1.00 58.78 86 LEU A C 1
ATOM 687 O O . LEU A 1 86 ? 12.914 15.694 -21.002 1.00 58.78 86 LEU A O 1
ATOM 691 N N . GLU A 1 87 ? 13.574 17.200 -22.512 1.00 53.59 87 GLU A N 1
ATOM 692 C CA . GLU A 1 87 ? 12.369 18.047 -22.466 1.00 53.59 87 GLU A CA 1
ATOM 693 C C . GLU A 1 87 ? 11.051 17.283 -22.732 1.00 53.59 87 GLU A C 1
ATOM 695 O O . GLU A 1 87 ? 10.006 17.660 -22.208 1.00 53.59 87 GLU A O 1
ATOM 700 N N . GLY A 1 88 ? 11.107 16.152 -23.452 1.00 58.94 88 GLY A N 1
ATOM 701 C CA . GLY A 1 88 ? 9.977 15.231 -23.662 1.00 58.94 88 GLY A CA 1
ATOM 702 C C . GLY A 1 88 ? 9.790 14.145 -22.588 1.00 58.94 88 GLY A C 1
ATOM 703 O O . GLY A 1 88 ? 8.786 13.440 -22.619 1.00 58.94 88 GLY A O 1
ATOM 704 N N . ASP A 1 89 ? 10.726 14.015 -21.641 1.00 60.03 89 ASP A N 1
ATOM 705 C CA . ASP A 1 89 ? 10.768 12.962 -20.614 1.00 60.03 89 ASP A CA 1
ATOM 706 C C . ASP A 1 89 ? 10.392 13.465 -19.209 1.00 60.03 89 ASP A C 1
ATOM 708 O O . ASP A 1 89 ? 10.199 12.664 -18.299 1.00 60.03 89 ASP A O 1
ATOM 712 N N . LYS A 1 90 ? 10.126 14.770 -19.037 1.00 64.38 90 LYS A N 1
ATOM 713 C CA . LYS A 1 90 ? 9.521 15.326 -17.807 1.00 64.38 90 LYS A CA 1
ATOM 714 C C . LYS A 1 90 ? 8.207 14.636 -17.422 1.00 64.38 90 LYS A C 1
ATOM 716 O O . LYS A 1 90 ? 7.924 14.472 -16.240 1.00 64.38 90 LYS A O 1
ATOM 721 N N . ALA A 1 91 ? 7.434 14.177 -18.408 1.00 63.53 91 ALA A N 1
ATOM 722 C CA . ALA A 1 91 ? 6.215 13.401 -18.181 1.00 63.53 91 ALA A CA 1
ATOM 723 C C . ALA A 1 91 ? 6.479 12.077 -17.438 1.00 63.53 91 ALA A C 1
ATOM 725 O O . ALA A 1 91 ? 5.608 11.590 -16.726 1.00 63.53 91 ALA A O 1
ATOM 726 N N . ILE A 1 92 ? 7.684 11.514 -17.573 1.00 66.44 92 ILE A N 1
ATOM 727 C CA . ILE A 1 92 ? 8.099 10.277 -16.911 1.00 66.44 92 ILE A CA 1
ATOM 728 C C . ILE A 1 92 ? 8.315 10.533 -15.416 1.00 66.44 92 ILE A C 1
ATOM 730 O O . ILE A 1 92 ? 7.771 9.810 -14.587 1.00 66.44 92 ILE A O 1
ATOM 734 N N . ALA A 1 93 ? 9.041 11.595 -15.063 1.00 67.38 93 ALA A N 1
ATOM 735 C CA . ALA A 1 93 ? 9.232 11.985 -13.666 1.00 67.38 93 ALA A CA 1
ATOM 736 C C . ALA A 1 93 ? 7.895 12.332 -12.988 1.00 67.38 93 ALA A C 1
ATOM 738 O O . ALA A 1 93 ? 7.587 11.800 -11.926 1.00 67.38 93 ALA A O 1
ATOM 739 N N . VAL A 1 94 ? 7.050 13.122 -13.662 1.00 70.88 94 VAL A N 1
ATOM 740 C CA . VAL A 1 94 ? 5.709 13.471 -13.163 1.00 70.88 94 VAL A CA 1
ATOM 741 C C . VAL A 1 94 ? 4.835 12.228 -12.978 1.00 70.88 94 VAL A C 1
ATOM 743 O O . VAL A 1 94 ? 4.134 12.116 -11.978 1.00 70.88 94 VAL A O 1
ATOM 746 N N . TYR A 1 95 ? 4.880 11.258 -13.896 1.00 72.19 95 TYR A N 1
ATOM 747 C CA . TYR A 1 95 ? 4.126 10.015 -13.728 1.00 72.19 95 TYR A CA 1
ATOM 748 C C . TYR A 1 95 ? 4.627 9.189 -12.537 1.00 72.19 95 TYR A C 1
ATOM 750 O O . TYR A 1 95 ? 3.810 8.637 -11.806 1.00 72.19 95 TYR A O 1
ATOM 758 N N . ALA A 1 96 ? 5.945 9.105 -12.319 1.00 71.88 96 ALA A N 1
ATOM 759 C CA . ALA A 1 96 ? 6.508 8.395 -11.168 1.00 71.88 96 ALA A CA 1
ATOM 760 C C . ALA A 1 96 ? 6.013 8.995 -9.843 1.00 71.88 96 ALA A C 1
ATOM 762 O O . ALA A 1 96 ? 5.553 8.262 -8.967 1.00 71.88 96 ALA A O 1
ATOM 763 N N . GLU A 1 97 ? 6.027 10.326 -9.742 1.00 76.00 97 GLU A N 1
ATOM 764 C CA . GLU A 1 97 ? 5.472 11.060 -8.603 1.00 76.00 97 GLU A CA 1
ATOM 765 C C . GLU A 1 97 ? 3.963 10.811 -8.450 1.00 76.00 97 GLU A C 1
ATOM 767 O O . GLU A 1 97 ? 3.492 10.508 -7.355 1.00 76.00 97 GLU A O 1
ATOM 772 N N . MET A 1 98 ? 3.193 10.850 -9.543 1.00 76.62 98 MET A N 1
ATOM 773 C CA . MET A 1 98 ? 1.754 10.559 -9.512 1.00 76.62 98 MET A CA 1
ATOM 774 C C . MET A 1 98 ? 1.450 9.126 -9.056 1.00 76.62 98 MET A C 1
ATOM 776 O O . MET A 1 98 ? 0.520 8.914 -8.275 1.00 76.62 98 MET A O 1
ATOM 780 N N . SER A 1 99 ? 2.218 8.138 -9.519 1.00 77.56 99 SER A N 1
ATOM 781 C CA . SER A 1 99 ? 2.073 6.743 -9.095 1.00 77.56 99 SER A CA 1
ATOM 782 C C . SER A 1 99 ? 2.420 6.563 -7.619 1.00 77.56 99 SER A C 1
ATOM 784 O O . SER A 1 99 ? 1.697 5.855 -6.915 1.00 77.56 99 SER A O 1
ATOM 786 N N . GLN A 1 100 ? 3.450 7.255 -7.121 1.00 80.56 100 GLN A N 1
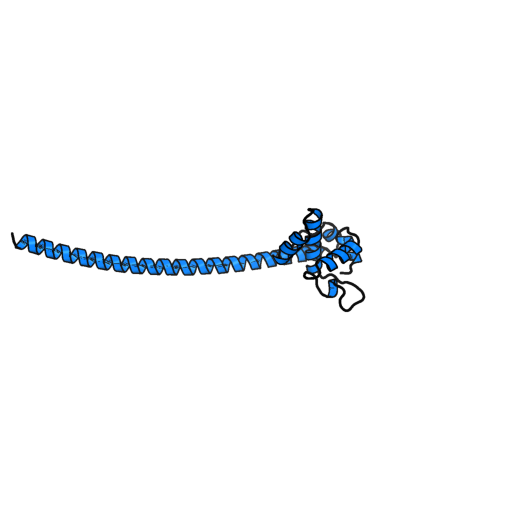ATOM 787 C CA . GLN A 1 100 ? 3.777 7.280 -5.695 1.00 80.56 100 GLN A CA 1
ATOM 788 C C . GLN A 1 100 ? 2.631 7.874 -4.870 1.00 80.56 100 GLN A C 1
ATOM 790 O O . GLN A 1 100 ? 2.151 7.232 -3.937 1.00 80.56 100 GLN A O 1
ATOM 795 N N . MET A 1 101 ? 2.128 9.051 -5.255 1.00 83.19 101 MET A N 1
ATOM 796 C CA . MET A 1 101 ? 0.999 9.687 -4.571 1.00 83.19 101 MET A CA 1
ATOM 797 C C . MET A 1 101 ? -0.238 8.781 -4.565 1.00 83.19 101 MET A C 1
ATOM 799 O O . MET A 1 101 ? -0.949 8.693 -3.567 1.00 83.19 101 MET A O 1
ATOM 803 N N . LYS A 1 102 ? -0.499 8.052 -5.657 1.00 82.75 102 LYS A N 1
ATOM 804 C CA . LYS A 1 102 ? -1.613 7.098 -5.733 1.00 82.75 102 LYS A CA 1
ATOM 805 C C . LYS A 1 102 ? -1.434 5.910 -4.779 1.00 82.75 102 LYS A C 1
ATOM 807 O O . LYS A 1 102 ? -2.412 5.482 -4.157 1.00 82.75 102 LYS A O 1
ATOM 812 N N . ALA A 1 103 ? -0.216 5.385 -4.652 1.00 81.44 103 ALA A N 1
ATOM 813 C CA . ALA A 1 103 ? 0.100 4.322 -3.698 1.00 81.44 103 ALA A CA 1
ATOM 814 C C . ALA A 1 103 ? -0.068 4.806 -2.247 1.00 81.44 103 ALA A C 1
ATOM 816 O O . ALA A 1 103 ? -0.727 4.138 -1.449 1.00 81.44 103 ALA A O 1
ATOM 817 N N . GLU A 1 104 ? 0.426 6.006 -1.930 1.00 84.00 104 GLU A N 1
ATOM 818 C CA . GLU A 1 104 ? 0.252 6.641 -0.617 1.00 84.00 104 GLU A CA 1
ATOM 819 C C . GLU A 1 104 ? -1.230 6.860 -0.281 1.00 84.00 104 GLU A C 1
ATOM 821 O O . GLU A 1 104 ? -1.675 6.484 0.803 1.00 84.00 104 GLU A O 1
ATOM 826 N N . ILE A 1 105 ? -2.034 7.365 -1.225 1.00 90.81 105 ILE A N 1
ATOM 827 C CA . ILE A 1 105 ? -3.490 7.518 -1.058 1.00 90.81 105 ILE A CA 1
ATOM 828 C C . ILE A 1 105 ? -4.163 6.174 -0.758 1.00 90.81 105 ILE A C 1
ATOM 830 O O . ILE A 1 105 ? -5.080 6.113 0.062 1.00 90.81 105 ILE A O 1
ATOM 834 N N . THR A 1 106 ? -3.736 5.100 -1.420 1.00 89.50 106 THR A N 1
ATOM 835 C CA . THR A 1 106 ? -4.309 3.762 -1.211 1.00 89.50 106 THR A CA 1
ATOM 836 C C . THR A 1 106 ? -3.988 3.250 0.194 1.00 89.50 106 THR A C 1
ATOM 838 O O . THR A 1 106 ? -4.904 2.881 0.925 1.00 89.50 106 THR A O 1
ATOM 841 N N . SER A 1 107 ? -2.723 3.347 0.616 1.00 88.00 107 SER A N 1
ATOM 842 C CA . SER A 1 107 ? -2.292 2.977 1.972 1.00 88.00 107 SER A CA 1
ATOM 843 C C . SER A 1 107 ? -3.016 3.788 3.052 1.00 88.00 107 SER A C 1
ATOM 845 O O . SER A 1 107 ? -3.526 3.233 4.026 1.00 88.00 107 SER A O 1
ATOM 847 N N . LEU A 1 108 ? -3.153 5.104 2.862 1.00 93.69 108 LEU A N 1
ATOM 848 C CA . LEU A 1 108 ? -3.881 5.967 3.796 1.00 93.69 108 LEU A CA 1
ATOM 849 C C . LEU A 1 108 ? -5.367 5.595 3.903 1.00 93.69 108 LEU A C 1
ATOM 851 O O . LEU A 1 108 ? -5.933 5.644 4.994 1.00 93.69 108 LEU A O 1
ATOM 855 N N . ARG A 1 109 ? -6.011 5.183 2.803 1.00 93.56 109 ARG A N 1
ATOM 856 C CA . ARG A 1 109 ? -7.409 4.710 2.820 1.00 93.56 109 ARG A CA 1
ATOM 857 C C . ARG A 1 109 ? -7.576 3.402 3.589 1.00 93.56 109 ARG A C 1
ATOM 859 O O . ARG A 1 109 ? -8.556 3.252 4.322 1.00 93.56 109 ARG A O 1
ATOM 866 N N . GLU A 1 110 ? -6.636 2.473 3.454 1.00 93.75 110 GLU A N 1
ATOM 867 C CA . GLU A 1 110 ? -6.633 1.227 4.229 1.00 93.75 110 GLU A CA 1
ATOM 868 C C . GLU A 1 110 ? -6.454 1.509 5.724 1.00 93.75 110 GLU A C 1
ATOM 870 O O . GLU A 1 110 ? -7.226 1.016 6.549 1.00 93.75 110 GLU A O 1
ATOM 875 N N . GLN A 1 111 ? -5.505 2.380 6.082 1.00 93.75 111 GLN A N 1
ATOM 876 C CA . GLN A 1 111 ? -5.303 2.813 7.468 1.00 93.75 111 GLN A CA 1
ATOM 877 C C . GLN A 1 111 ? -6.543 3.505 8.047 1.00 93.75 111 GLN A C 1
ATOM 879 O O . GLN A 1 111 ? -6.923 3.230 9.189 1.00 93.75 111 GLN A O 1
ATOM 884 N N . LEU A 1 112 ? -7.212 4.358 7.264 1.00 95.62 112 LEU A N 1
ATOM 885 C CA . LEU A 1 112 ? -8.454 5.015 7.671 1.00 95.62 112 LEU A CA 1
ATOM 886 C C . LEU A 1 112 ? -9.570 3.995 7.933 1.00 95.62 112 LEU A C 1
ATOM 888 O O . LEU A 1 112 ? -10.251 4.082 8.952 1.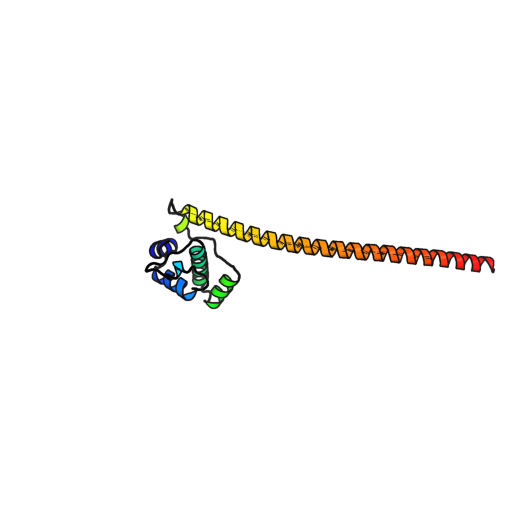00 95.62 112 LEU A O 1
ATOM 892 N N . THR A 1 113 ? -9.715 3.000 7.057 1.00 96.25 113 THR A N 1
ATOM 893 C CA . THR A 1 113 ? -10.715 1.927 7.199 1.00 96.25 113 THR A CA 1
ATOM 894 C C . THR A 1 113 ? -10.463 1.094 8.458 1.00 96.25 113 THR A C 1
ATOM 896 O O . THR A 1 113 ? -11.384 0.827 9.230 1.00 96.25 113 THR A O 1
ATOM 899 N N . ASN A 1 114 ? -9.202 0.739 8.717 1.00 95.69 114 ASN A N 1
ATOM 900 C CA . ASN A 1 114 ? -8.815 0.016 9.928 1.00 95.69 114 ASN A CA 1
ATOM 901 C C . ASN A 1 114 ? -9.092 0.836 11.193 1.00 95.69 114 ASN A C 1
ATOM 903 O O . ASN A 1 114 ? -9.643 0.314 12.161 1.00 95.69 114 ASN A O 1
ATOM 907 N N . THR A 1 115 ? -8.749 2.125 11.172 1.00 97.19 115 THR A N 1
ATOM 908 C CA . THR A 1 115 ? -8.992 3.036 12.297 1.00 97.19 115 THR A CA 1
ATOM 909 C C . THR A 1 115 ? -10.487 3.173 12.579 1.00 97.19 115 THR A C 1
ATOM 911 O O . THR A 1 115 ? -10.892 3.063 13.733 1.00 97.19 115 THR A O 1
ATOM 914 N N . ALA A 1 116 ? -11.317 3.325 11.542 1.00 95.81 116 ALA A N 1
ATOM 915 C CA . ALA A 1 116 ? -12.772 3.371 11.683 1.00 95.81 116 ALA A CA 1
ATOM 916 C C . ALA A 1 116 ? -13.323 2.091 12.340 1.00 95.81 116 ALA A C 1
ATOM 918 O O . ALA A 1 116 ? -14.080 2.172 13.301 1.00 95.81 116 ALA A O 1
ATOM 919 N N . SER A 1 117 ? -12.848 0.910 11.925 1.00 97.12 117 SER A N 1
ATOM 920 C CA . SER A 1 117 ? -13.248 -0.357 12.557 1.00 97.12 117 SER A CA 1
ATOM 921 C C . SER A 1 117 ? -12.840 -0.455 14.034 1.00 97.12 117 SER A C 1
ATOM 923 O O . SER A 1 117 ? -13.560 -1.045 14.841 1.00 97.12 117 SER A O 1
ATOM 925 N N . ILE A 1 118 ? -11.687 0.106 14.415 1.00 97.75 118 ILE A N 1
ATOM 926 C CA . ILE A 1 118 ? -11.265 0.163 15.823 1.00 97.75 118 ILE A CA 1
ATOM 927 C C . ILE A 1 118 ? -12.191 1.083 16.623 1.00 97.75 118 ILE A C 1
ATOM 929 O O . ILE A 1 118 ? -12.579 0.713 17.732 1.00 97.75 118 ILE A O 1
ATOM 933 N N . VAL A 1 119 ? -12.561 2.240 16.067 1.00 97.94 119 VAL A N 1
ATOM 934 C CA . VAL A 1 119 ? -13.510 3.172 16.693 1.00 97.94 119 VAL A CA 1
ATOM 935 C C . VAL A 1 119 ? -14.857 2.488 16.926 1.00 97.94 119 VAL A C 1
ATOM 937 O O . VAL A 1 119 ? -15.307 2.446 18.067 1.00 97.94 119 VAL A O 1
ATOM 940 N N . ASP A 1 120 ? -15.425 1.820 15.918 1.00 97.81 120 ASP A N 1
ATOM 941 C CA . ASP A 1 120 ? -16.709 1.111 16.050 1.00 97.81 120 ASP A CA 1
ATOM 942 C C . ASP A 1 120 ? -16.687 0.037 17.156 1.00 97.81 120 ASP A C 1
ATOM 944 O O . ASP A 1 120 ? -17.644 -0.137 17.923 1.00 97.81 120 ASP A O 1
ATOM 948 N N . LYS A 1 121 ? -15.570 -0.698 17.270 1.00 98.00 121 LYS A N 1
ATOM 949 C CA . LYS A 1 121 ? -15.372 -1.689 18.340 1.00 98.00 121 LYS A CA 1
ATOM 950 C C . LYS A 1 121 ? -15.317 -1.026 19.711 1.00 98.00 121 LYS A C 1
ATOM 952 O O . LYS A 1 121 ? -15.916 -1.542 20.654 1.00 98.00 121 LYS A O 1
ATOM 957 N N . LYS A 1 122 ? -14.613 0.101 19.825 1.00 97.75 122 LYS A N 1
ATOM 958 C CA . LYS A 1 122 ? -14.495 0.854 21.078 1.00 97.75 122 LYS A CA 1
ATOM 959 C C . LYS A 1 122 ? -15.827 1.472 21.495 1.00 97.75 122 LYS A C 1
ATOM 961 O O . LYS A 1 122 ? -16.180 1.373 22.666 1.00 97.75 122 LYS A O 1
ATOM 966 N N . ASP A 1 123 ? -16.612 1.993 20.561 1.00 98.31 123 ASP A N 1
ATOM 967 C CA . ASP A 1 123 ? -17.955 2.515 20.841 1.00 98.31 123 ASP A CA 1
ATOM 968 C C . ASP A 1 123 ? -18.915 1.415 21.314 1.00 98.31 123 ASP A C 1
ATOM 970 O O . ASP A 1 123 ? -19.721 1.615 22.233 1.00 98.31 123 ASP A O 1
ATOM 974 N N . SER A 1 124 ? -18.792 0.214 20.742 1.00 97.94 124 SER A N 1
ATOM 975 C CA . SER A 1 124 ? -19.543 -0.965 21.187 1.00 97.94 124 SER A CA 1
ATOM 976 C C . SER A 1 124 ? -19.148 -1.396 22.606 1.00 97.94 124 SER A C 1
ATOM 978 O O . SER A 1 124 ? -20.019 -1.699 23.423 1.00 97.94 124 SER A O 1
ATOM 980 N N . GLU A 1 125 ? -17.850 -1.383 22.919 1.00 98.38 125 GLU A N 1
ATOM 981 C CA . GLU A 1 125 ? -17.311 -1.680 24.253 1.00 98.38 125 GLU A CA 1
ATOM 982 C C . GLU A 1 125 ? -17.803 -0.662 25.295 1.00 98.38 125 GLU A C 1
ATOM 984 O O . GLU A 1 125 ? -18.350 -1.052 26.327 1.00 98.38 125 GLU A O 1
ATOM 989 N N . ILE A 1 126 ? -17.719 0.638 24.989 1.00 98.31 126 ILE A N 1
ATOM 990 C CA . ILE A 1 126 ? -18.238 1.726 25.835 1.00 98.31 126 ILE A CA 1
ATOM 991 C C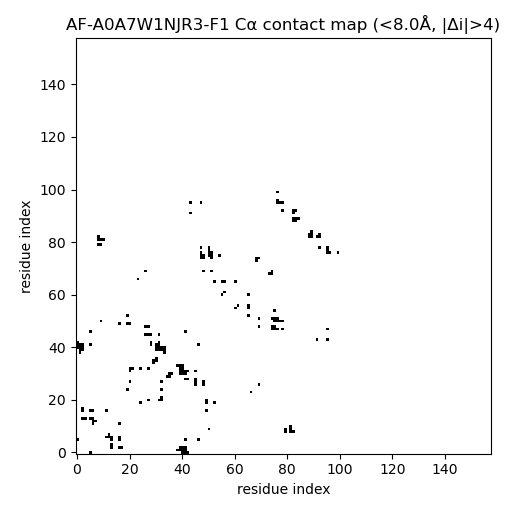 . ILE A 1 126 ? -19.739 1.552 26.081 1.00 98.31 126 ILE A C 1
ATOM 993 O O . ILE A 1 126 ? -20.213 1.680 27.211 1.00 98.31 126 ILE A O 1
ATOM 997 N N . SER A 1 127 ? -20.503 1.221 25.040 1.00 98.06 127 SER A N 1
ATOM 998 C CA . SER A 1 127 ? -21.940 0.967 25.166 1.00 98.06 127 SER A CA 1
ATOM 999 C C . SER A 1 127 ? -22.241 -0.227 26.077 1.00 98.06 127 SER A C 1
ATOM 1001 O O . SER A 1 127 ? -23.209 -0.184 26.838 1.00 98.06 127 SER A O 1
ATOM 1003 N N . GLY A 1 128 ? -21.422 -1.281 26.023 1.00 98.31 128 GLY A N 1
ATOM 1004 C CA . GLY A 1 128 ? -21.510 -2.432 26.922 1.00 98.31 128 GLY A CA 1
ATOM 1005 C C . GLY A 1 128 ? -21.246 -2.050 28.378 1.00 98.31 128 GLY A C 1
ATOM 1006 O O . GLY A 1 128 ? -22.098 -2.286 29.235 1.00 98.31 128 GLY A O 1
ATOM 1007 N N . LEU A 1 129 ? -20.124 -1.373 28.632 1.00 98.50 129 LEU A N 1
ATOM 1008 C CA . LEU A 1 129 ? -19.738 -0.906 29.967 1.00 98.50 129 LEU A CA 1
ATOM 1009 C C . LEU A 1 129 ? -20.789 0.031 30.576 1.00 98.50 129 LEU A C 1
ATOM 1011 O O . LEU A 1 129 ? -21.142 -0.100 31.744 1.00 98.50 129 LEU A O 1
ATOM 1015 N N . ASN A 1 130 ? -21.371 0.931 29.781 1.00 98.44 130 ASN A N 1
ATOM 1016 C CA . ASN A 1 130 ? -22.436 1.819 30.251 1.00 98.44 130 ASN A CA 1
ATOM 1017 C C . ASN A 1 130 ? -23.699 1.057 30.687 1.00 98.44 130 ASN A C 1
ATOM 1019 O O . ASN A 1 130 ? -24.357 1.452 31.653 1.00 98.44 130 ASN A O 1
ATOM 1023 N N . ARG A 1 131 ? -24.047 -0.047 30.011 1.00 98.44 131 ARG A N 1
ATOM 1024 C CA . ARG A 1 131 ? -25.172 -0.904 30.429 1.00 98.44 131 ARG A CA 1
ATOM 1025 C C . ARG A 1 131 ? -24.866 -1.634 31.732 1.00 98.44 131 ARG A C 1
ATOM 1027 O O . ARG A 1 131 ? -25.753 -1.729 32.578 1.00 98.44 131 ARG A O 1
ATOM 1034 N N . GLU A 1 132 ? -23.638 -2.115 31.891 1.00 98.50 132 GLU A N 1
ATOM 1035 C CA . GLU A 1 132 ? -23.182 -2.776 33.114 1.00 98.50 132 GLU A CA 1
ATOM 1036 C C . GLU A 1 132 ? -23.200 -1.810 34.306 1.00 98.50 132 GLU A C 1
ATOM 1038 O O . GLU A 1 132 ? -23.811 -2.113 35.329 1.00 98.50 132 GLU A O 1
ATOM 1043 N N . ILE A 1 133 ? -22.670 -0.593 34.140 1.00 98.31 133 ILE A N 1
ATOM 1044 C CA . ILE A 1 133 ? -22.749 0.477 35.147 1.00 98.31 133 ILE A CA 1
ATOM 1045 C C . ILE A 1 133 ? -24.208 0.761 35.526 1.00 98.31 133 ILE A C 1
ATOM 1047 O O . ILE A 1 133 ? -24.545 0.846 36.707 1.00 98.31 133 ILE A O 1
ATOM 1051 N N . ALA A 1 134 ? -25.104 0.876 34.541 1.00 98.25 134 ALA A N 1
ATOM 1052 C CA . ALA A 1 134 ? -26.522 1.103 34.807 1.00 98.25 134 ALA A CA 1
ATOM 1053 C C . ALA A 1 134 ? -27.175 -0.062 35.572 1.00 98.25 134 ALA A C 1
ATOM 1055 O O . ALA A 1 134 ? -28.065 0.163 36.395 1.00 98.25 134 ALA A O 1
ATOM 1056 N N . GLN A 1 135 ? -26.757 -1.305 35.322 1.00 98.44 135 GLN A N 1
ATOM 1057 C CA . GLN A 1 135 ? -27.222 -2.463 36.079 1.00 98.44 135 GLN A CA 1
ATOM 1058 C C . GLN A 1 135 ? -26.708 -2.437 37.520 1.00 98.44 135 GLN A C 1
ATOM 1060 O O . GLN A 1 135 ? -27.524 -2.534 38.437 1.00 98.44 135 GLN A O 1
ATOM 1065 N N . LEU A 1 136 ? -25.405 -2.240 37.716 1.00 98.38 136 LEU A N 1
ATOM 1066 C CA . LEU A 1 136 ? -24.790 -2.173 39.040 1.00 98.38 136 LEU A CA 1
ATOM 1067 C C . LEU A 1 136 ? -25.401 -1.054 39.888 1.00 98.38 136 LEU A C 1
ATOM 1069 O O . LEU A 1 136 ? -25.745 -1.279 41.043 1.00 98.38 136 LEU A O 1
ATOM 1073 N N . ASN A 1 137 ? -25.653 0.121 39.304 1.00 98.19 137 ASN A N 1
ATOM 1074 C CA . ASN A 1 137 ? -26.327 1.219 40.003 1.00 98.19 137 ASN A CA 1
ATOM 1075 C C . ASN A 1 137 ? -27.745 0.846 40.466 1.00 98.19 137 ASN A C 1
ATOM 1077 O O . ASN A 1 137 ? -28.158 1.230 41.560 1.00 98.19 137 ASN A O 1
ATOM 1081 N N . ARG A 1 138 ? -28.497 0.070 39.672 1.00 98.00 138 ARG A N 1
ATOM 1082 C CA . ARG A 1 138 ? -29.815 -0.438 40.094 1.00 98.00 138 ARG A CA 1
ATOM 1083 C C . ARG A 1 138 ? -29.703 -1.443 41.232 1.00 98.00 138 ARG A C 1
ATOM 1085 O O . ARG A 1 138 ? -30.548 -1.437 42.122 1.00 98.00 138 ARG A O 1
ATOM 1092 N N . GLU A 1 139 ? -28.707 -2.320 41.193 1.00 98.25 139 GLU A N 1
ATOM 1093 C CA . GLU A 1 139 ? -28.464 -3.287 42.265 1.00 98.25 139 GLU A CA 1
ATOM 1094 C C . GLU A 1 139 ? -28.070 -2.579 43.562 1.00 98.25 139 GLU A C 1
ATOM 1096 O O . GLU A 1 139 ? -28.681 -2.845 44.593 1.00 98.25 139 GLU A O 1
ATOM 1101 N N . ILE A 1 140 ? -27.149 -1.612 43.501 1.00 97.88 140 ILE A N 1
ATOM 1102 C CA . ILE A 1 140 ? -26.776 -0.764 44.641 1.00 97.88 140 ILE A CA 1
ATOM 1103 C C . ILE A 1 140 ? -28.015 -0.088 45.236 1.00 97.88 140 ILE A C 1
ATOM 1105 O O . ILE A 1 140 ? -28.229 -0.188 46.441 1.00 97.88 140 ILE A O 1
ATOM 1109 N N . GLY A 1 141 ? -28.874 0.516 44.408 1.00 97.81 141 GLY A N 1
ATOM 1110 C CA . GLY A 1 141 ? -30.106 1.150 44.885 1.00 97.81 141 GLY A CA 1
ATOM 1111 C C . GLY A 1 141 ? -31.059 0.179 45.596 1.00 97.81 141 GLY A C 1
ATOM 1112 O O . GLY A 1 141 ? -31.631 0.519 46.629 1.00 97.81 141 GLY A O 1
ATOM 1113 N N . LYS A 1 142 ? -31.195 -1.060 45.097 1.00 98.00 142 LYS A N 1
ATOM 1114 C CA . LYS A 1 142 ? -31.984 -2.107 45.774 1.00 98.00 142 LYS A CA 1
ATOM 1115 C C . LYS A 1 142 ? -31.386 -2.483 47.128 1.00 98.00 142 LYS A C 1
ATOM 1117 O O . LYS A 1 142 ? -32.122 -2.600 48.105 1.00 98.00 142 LYS A O 1
ATOM 1122 N N . TRP A 1 143 ? -30.068 -2.668 47.186 1.00 97.81 143 TRP A N 1
ATOM 1123 C CA . TRP A 1 143 ? -29.368 -3.007 48.424 1.00 97.81 143 TRP A CA 1
ATOM 1124 C C . TRP A 1 143 ? -29.462 -1.889 49.464 1.00 97.81 143 TRP A C 1
ATOM 1126 O O . TRP A 1 143 ? -29.682 -2.178 50.636 1.00 97.81 143 TRP A O 1
ATOM 1136 N N . GLN A 1 144 ? -29.360 -0.626 49.044 1.00 97.38 144 GLN A N 1
ATOM 1137 C CA . GLN A 1 144 ? -29.533 0.535 49.921 1.00 97.38 144 GLN A CA 1
ATOM 1138 C C . GLN A 1 144 ? -30.937 0.580 50.534 1.00 97.38 144 GLN A C 1
ATOM 1140 O O . GLN A 1 144 ? -31.056 0.684 51.751 1.00 97.38 144 GLN A O 1
ATOM 1145 N N . ALA A 1 145 ? -31.985 0.405 49.722 1.00 97.00 145 ALA A N 1
ATOM 1146 C CA . ALA A 1 145 ? -33.362 0.381 50.216 1.00 97.00 145 ALA A CA 1
ATOM 1147 C C . ALA A 1 145 ? -33.608 -0.772 51.207 1.00 97.00 145 ALA A C 1
ATOM 1149 O O . ALA A 1 145 ? -34.235 -0.585 52.247 1.00 97.00 145 ALA A O 1
ATOM 1150 N N . MET A 1 146 ? -33.083 -1.967 50.915 1.00 96.81 146 MET A N 1
ATOM 1151 C CA . MET A 1 146 ? -33.206 -3.118 51.815 1.00 96.81 146 MET A CA 1
ATOM 1152 C C . MET A 1 146 ? -32.473 -2.889 53.143 1.00 96.81 146 MET A C 1
ATOM 1154 O O . MET A 1 146 ? -32.973 -3.272 54.199 1.00 96.81 146 MET A O 1
ATOM 1158 N N . TYR A 1 147 ? -31.298 -2.258 53.096 1.00 96.62 147 TYR A N 1
ATOM 1159 C CA . TYR A 1 147 ? -30.538 -1.902 54.290 1.00 96.62 147 TYR A CA 1
ATOM 1160 C C . TYR A 1 147 ? -31.285 -0.887 55.166 1.00 96.62 147 TYR A C 1
ATOM 1162 O O . TYR A 1 147 ? -31.337 -1.064 56.381 1.00 96.62 147 TYR A O 1
ATOM 1170 N N . GLU A 1 148 ? -31.889 0.142 54.565 1.00 95.94 148 GLU A N 1
ATOM 1171 C CA . GLU A 1 148 ? -32.706 1.127 55.287 1.00 95.94 148 GLU A CA 1
ATOM 1172 C C . GLU A 1 148 ? -33.909 0.470 55.976 1.00 95.94 148 GLU A C 1
ATOM 1174 O O . GLU A 1 148 ? -34.089 0.668 57.176 1.00 95.94 148 GLU A O 1
ATOM 1179 N N . MET A 1 149 ? -34.646 -0.402 55.278 1.00 94.81 149 MET A N 1
ATOM 1180 C CA . MET A 1 149 ? -35.772 -1.144 55.866 1.00 94.81 149 MET A CA 1
ATOM 1181 C C . MET A 1 149 ? -35.355 -2.018 57.059 1.00 94.81 149 MET A C 1
ATOM 1183 O O . MET A 1 149 ? -36.025 -2.025 58.089 1.00 94.81 149 MET A O 1
ATOM 1187 N N . LEU A 1 150 ? -34.243 -2.758 56.943 1.00 94.88 150 LEU A N 1
ATOM 1188 C CA . LEU A 1 150 ? -33.738 -3.581 58.051 1.00 94.88 150 LEU A CA 1
ATOM 1189 C C . LEU A 1 150 ? -33.294 -2.733 59.246 1.00 94.88 150 LEU A C 1
ATOM 1191 O O . LEU A 1 150 ? -33.396 -3.168 60.394 1.00 94.88 150 LEU A O 1
ATOM 1195 N N . LYS A 1 151 ? -32.733 -1.553 58.977 1.00 94.38 151 LYS A N 1
ATOM 1196 C CA . LYS A 1 151 ? -32.301 -0.634 60.024 1.00 94.38 151 LYS A CA 1
ATOM 1197 C C . LYS A 1 151 ? -33.503 -0.097 60.800 1.00 94.38 151 LYS A C 1
ATOM 1199 O O . LYS A 1 151 ? -33.453 -0.116 62.023 1.00 94.38 151 LYS A O 1
ATOM 1204 N N . GLU A 1 152 ? -34.564 0.313 60.106 1.00 92.81 152 GLU A N 1
ATOM 1205 C CA . GLU A 1 152 ? -35.809 0.779 60.731 1.00 92.81 152 GLU A CA 1
ATOM 1206 C C . GLU A 1 152 ? -36.453 -0.309 61.601 1.00 92.81 152 GLU A C 1
ATOM 1208 O O . GLU A 1 152 ? -36.734 -0.050 62.766 1.00 92.81 152 GLU A O 1
ATOM 1213 N N . GLN A 1 153 ? -36.578 -1.548 61.105 1.00 89.06 153 GLN A N 1
ATOM 1214 C CA . GLN A 1 153 ? -37.111 -2.666 61.907 1.00 89.06 153 GLN A CA 1
ATOM 1215 C C . GLN A 1 153 ? -36.326 -2.897 63.206 1.00 89.06 153 GLN A C 1
ATOM 1217 O O . GLN A 1 153 ? -36.908 -3.038 64.277 1.00 89.06 153 GLN A O 1
ATOM 1222 N N . ASN A 1 154 ? -34.994 -2.894 63.133 1.00 87.31 154 ASN A N 1
ATOM 1223 C CA . ASN A 1 154 ? -34.146 -3.085 64.314 1.00 87.31 154 ASN A CA 1
ATOM 1224 C C . ASN A 1 154 ? -34.196 -1.918 65.313 1.00 87.31 154 ASN A C 1
ATOM 1226 O O . ASN A 1 154 ? -33.754 -2.082 66.454 1.00 87.31 154 ASN A O 1
ATOM 1230 N N . ASP A 1 155 ? -34.625 -0.734 64.878 1.00 84.06 155 ASP A N 1
ATOM 1231 C CA . ASP A 1 155 ? -34.805 0.427 65.746 1.00 84.06 155 ASP A CA 1
ATOM 1232 C C . ASP A 1 155 ? -36.223 0.463 66.356 1.00 84.06 155 ASP A C 1
ATOM 1234 O O . ASP A 1 155 ? -36.372 0.990 67.455 1.00 84.06 155 ASP A O 1
ATOM 1238 N N . GLU A 1 156 ? -37.231 -0.146 65.716 1.00 74.88 156 GLU A N 1
ATOM 1239 C CA . GLU A 1 156 ? -38.585 -0.343 66.272 1.00 74.88 156 GLU A CA 1
ATOM 1240 C C . GLU A 1 156 ? -38.662 -1.469 67.323 1.00 74.88 156 GLU A C 1
ATOM 1242 O O . GLU A 1 156 ? -39.481 -1.399 68.238 1.00 74.88 156 GLU A O 1
ATOM 1247 N N . ASP A 1 157 ? -37.799 -2.485 67.225 1.00 69.75 157 ASP A N 1
ATOM 1248 C CA . ASP A 1 157 ? -37.761 -3.642 68.137 1.00 69.75 157 ASP A CA 1
ATOM 1249 C C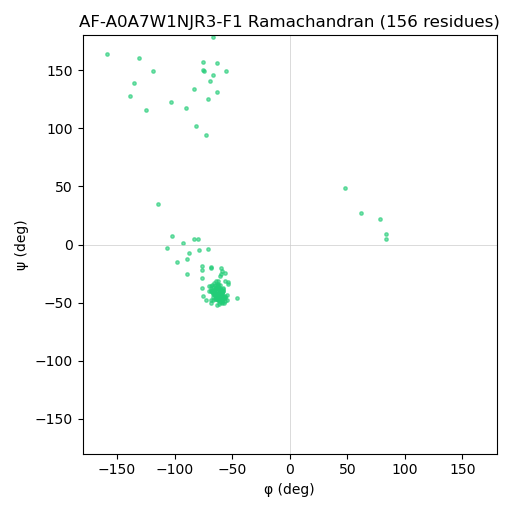 . ASP A 1 157 ? -36.970 -3.400 69.454 1.00 69.75 157 ASP A C 1
ATOM 1251 O O . ASP A 1 157 ? -36.787 -4.332 70.247 1.00 69.75 157 ASP A O 1
ATOM 1255 N N . LYS A 1 158 ? -36.475 -2.177 69.707 1.00 57.31 158 LYS A N 1
ATOM 1256 C CA . LYS A 1 158 ? -35.704 -1.788 70.913 1.00 57.31 158 LYS A CA 1
ATOM 1257 C C . LYS A 1 158 ? -36.503 -0.925 71.882 1.00 57.31 158 LYS A C 1
ATOM 1259 O O . LYS A 1 158 ? -36.312 -1.128 73.104 1.00 57.31 158 LYS A O 1
#